Protein AF-A0A6F8XWS9-F1 (afdb_monomer)

pLDDT: mean 78.63, std 19.0, range [38.5, 97.44]

Foldseek 3Di:
DDDDDQDDDPPVLVSLLSCAPPPDHQLPAQVSLLVSLVVCCVVDVVSVVVNPDDDHVVNSVVSVLLSVLSVQCVVCQVVQHDGDPVSLVVNQVVQVVDQKGWHWDDPSRHIDIDTDGPDPPPPPDDPPDDDDDDDPDDDDDDDDDDDDDDDDD

Structure (mmCIF, N/CA/C/O backbone):
data_AF-A0A6F8XWS9-F1
#
_entry.id   AF-A0A6F8XWS9-F1
#
loop_
_atom_site.group_PDB
_atom_site.id
_atom_site.type_symbol
_atom_site.label_atom_id
_atom_site.label_alt_id
_atom_site.label_comp_id
_atom_site.label_asym_id
_atom_site.label_entity_id
_atom_site.label_seq_id
_atom_site.pdbx_PDB_ins_code
_atom_site.Cartn_x
_atom_site.Cartn_y
_atom_si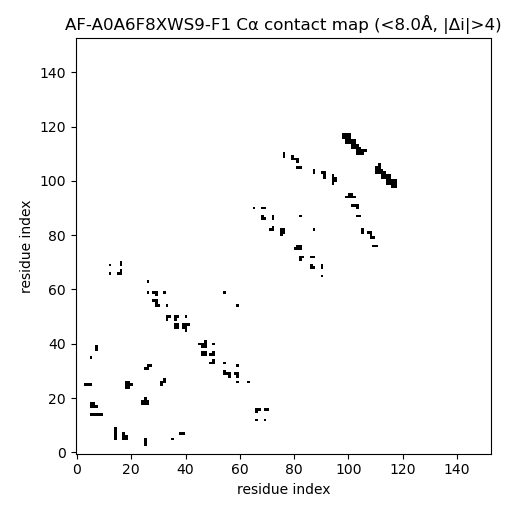te.Cartn_z
_atom_site.occupancy
_atom_site.B_iso_or_equiv
_atom_site.auth_seq_id
_atom_site.auth_comp_id
_atom_site.auth_asym_id
_atom_site.auth_atom_id
_atom_site.pdbx_PDB_model_num
ATOM 1 N N . MET A 1 1 ? 8.257 -26.146 -0.814 1.00 41.66 1 MET A N 1
ATOM 2 C CA . MET A 1 1 ? 7.665 -24.975 -0.133 1.00 41.66 1 MET A CA 1
ATOM 3 C C . MET A 1 1 ? 6.815 -24.292 -1.180 1.00 41.66 1 MET A C 1
ATOM 5 O O . MET A 1 1 ? 7.305 -24.196 -2.296 1.00 41.66 1 MET A O 1
ATOM 9 N N . SER A 1 2 ? 5.563 -23.938 -0.893 1.00 48.00 2 SER A N 1
ATOM 10 C CA . SER A 1 2 ? 4.745 -23.223 -1.881 1.00 48.00 2 SER A CA 1
ATOM 11 C C . SER A 1 2 ? 5.317 -21.828 -2.093 1.00 48.00 2 SER A C 1
ATOM 13 O O . SER A 1 2 ? 5.616 -21.152 -1.108 1.00 48.00 2 SER A O 1
ATOM 15 N N . ASP A 1 3 ? 5.445 -21.405 -3.348 1.00 64.00 3 ASP A N 1
ATOM 16 C CA . ASP A 1 3 ? 5.799 -20.027 -3.669 1.00 64.00 3 ASP A CA 1
ATOM 17 C C . ASP A 1 3 ? 4.710 -19.097 -3.117 1.00 64.00 3 ASP A C 1
ATOM 19 O O . ASP A 1 3 ? 3.520 -19.265 -3.401 1.00 64.00 3 ASP A O 1
ATOM 23 N N . LEU A 1 4 ? 5.104 -18.159 -2.254 1.00 69.88 4 LEU A N 1
ATOM 24 C CA . LEU A 1 4 ? 4.178 -17.256 -1.575 1.00 69.88 4 LEU A CA 1
ATOM 25 C C . LEU A 1 4 ? 3.765 -16.131 -2.529 1.00 69.88 4 LEU A C 1
ATOM 27 O O . LEU A 1 4 ? 4.403 -15.084 -2.592 1.00 69.88 4 LEU A O 1
ATOM 31 N N . VAL A 1 5 ? 2.684 -16.357 -3.271 1.00 73.06 5 VAL A N 1
ATOM 32 C CA . VAL A 1 5 ? 2.046 -15.325 -4.099 1.00 73.06 5 VAL A CA 1
ATOM 33 C C . VAL A 1 5 ? 1.265 -14.360 -3.190 1.00 73.06 5 VAL A C 1
ATOM 35 O O . VAL A 1 5 ? 0.539 -14.834 -2.310 1.00 73.06 5 VAL A O 1
ATOM 38 N N . PRO A 1 6 ? 1.377 -13.028 -3.368 1.00 74.31 6 PRO A N 1
ATOM 39 C CA . PRO A 1 6 ? 0.549 -12.067 -2.645 1.00 74.31 6 PRO A CA 1
ATOM 40 C C . PRO A 1 6 ? -0.947 -12.335 -2.837 1.00 74.31 6 PRO A C 1
ATOM 42 O O . PRO A 1 6 ? -1.393 -12.620 -3.948 1.00 74.31 6 PRO A O 1
ATOM 45 N N . LEU A 1 7 ? -1.729 -12.200 -1.763 1.00 77.75 7 LEU A N 1
ATOM 46 C CA . LEU A 1 7 ? -3.185 -12.212 -1.865 1.00 77.75 7 LEU A CA 1
ATOM 47 C C . LEU A 1 7 ? -3.645 -10.922 -2.555 1.00 77.75 7 LEU A C 1
ATOM 49 O O . LEU A 1 7 ? -3.283 -9.833 -2.111 1.00 77.75 7 LEU A O 1
ATOM 53 N N . THR A 1 8 ? -4.438 -11.070 -3.614 1.00 78.94 8 THR A N 1
ATOM 54 C CA . THR A 1 8 ? -5.067 -9.970 -4.351 1.00 78.94 8 THR A CA 1
ATOM 55 C C . THR A 1 8 ? -6.577 -10.187 -4.427 1.00 78.94 8 THR A C 1
ATOM 57 O O . THR A 1 8 ? -7.056 -11.325 -4.390 1.00 78.94 8 THR A O 1
ATOM 60 N N . GLY A 1 9 ? -7.346 -9.102 -4.534 1.00 79.25 9 GLY A N 1
ATOM 61 C CA . GLY A 1 9 ? -8.809 -9.157 -4.643 1.00 79.25 9 GLY A CA 1
ATOM 62 C C . GLY A 1 9 ? -9.551 -8.285 -3.631 1.00 79.25 9 GLY A C 1
ATOM 63 O O . GLY A 1 9 ? -10.730 -7.990 -3.842 1.00 79.25 9 GLY A O 1
ATOM 64 N N . GLU A 1 10 ? -8.874 -7.797 -2.593 1.00 86.38 10 GLU A N 1
ATOM 65 C CA . GLU A 1 10 ? -9.417 -6.861 -1.607 1.00 86.38 10 GLU A CA 1
ATOM 66 C C . GLU A 1 10 ? -9.293 -5.400 -2.108 1.00 86.38 10 GLU A C 1
ATOM 68 O O . GLU A 1 10 ? -8.763 -5.138 -3.186 1.00 86.38 10 GLU A O 1
ATOM 73 N N . PRO A 1 11 ? -9.805 -4.374 -1.409 1.00 87.75 11 PRO A N 1
ATOM 74 C CA . PRO A 1 11 ? -9.402 -2.995 -1.690 1.00 87.75 11 PRO A CA 1
ATOM 75 C C . PRO A 1 11 ? -7.868 -2.853 -1.727 1.00 87.75 11 PRO A C 1
ATOM 77 O O . PRO A 1 11 ? -7.204 -3.306 -0.803 1.00 87.75 11 PRO A O 1
ATOM 80 N N . LEU A 1 12 ? -7.306 -2.180 -2.742 1.00 88.00 12 LEU A N 1
ATOM 81 C CA . LEU A 1 12 ? -5.855 -2.138 -3.043 1.00 88.00 12 LEU A CA 1
ATOM 82 C C . LEU A 1 12 ? -4.935 -1.824 -1.843 1.00 88.00 12 LEU A C 1
ATOM 84 O O . LEU A 1 12 ? -3.800 -2.287 -1.780 1.00 88.00 12 LEU A O 1
ATOM 88 N N . ALA A 1 13 ? -5.418 -1.039 -0.875 1.00 88.94 13 ALA A N 1
ATOM 89 C CA . ALA A 1 13 ? -4.695 -0.740 0.361 1.00 88.94 13 ALA A CA 1
ATOM 90 C C . ALA A 1 13 ? -4.473 -1.981 1.255 1.00 88.94 13 ALA A C 1
ATOM 92 O O . ALA A 1 13 ? -3.450 -2.065 1.932 1.00 88.94 13 ALA A O 1
ATOM 93 N N . LEU A 1 14 ? -5.412 -2.933 1.250 1.00 91.00 14 LEU A N 1
ATOM 94 C CA . LEU A 1 14 ? -5.300 -4.227 1.922 1.00 91.00 14 LEU A CA 1
ATOM 95 C C . LEU A 1 14 ? -4.409 -5.183 1.131 1.00 91.00 14 LEU A C 1
ATOM 97 O O . LEU A 1 14 ? -3.466 -5.701 1.717 1.00 91.00 14 LEU A O 1
ATOM 101 N N . ASP A 1 15 ? -4.609 -5.324 -0.184 1.00 92.88 15 ASP A N 1
ATOM 102 C CA . ASP A 1 15 ? -3.739 -6.151 -1.042 1.00 92.88 15 ASP A CA 1
ATOM 103 C C . ASP A 1 15 ? -2.260 -5.730 -0.910 1.00 92.88 15 ASP A C 1
ATOM 105 O O . ASP A 1 15 ? -1.374 -6.567 -0.727 1.00 92.88 15 ASP A O 1
ATOM 109 N N . LEU A 1 16 ? -1.984 -4.418 -0.863 1.00 94.31 16 LEU A N 1
ATOM 110 C CA . LEU A 1 16 ? -0.646 -3.886 -0.593 1.00 94.31 16 LEU A CA 1
ATOM 111 C C . LEU A 1 16 ? -0.112 -4.299 0.791 1.00 94.31 16 LEU A C 1
ATOM 113 O O . LEU A 1 16 ? 1.05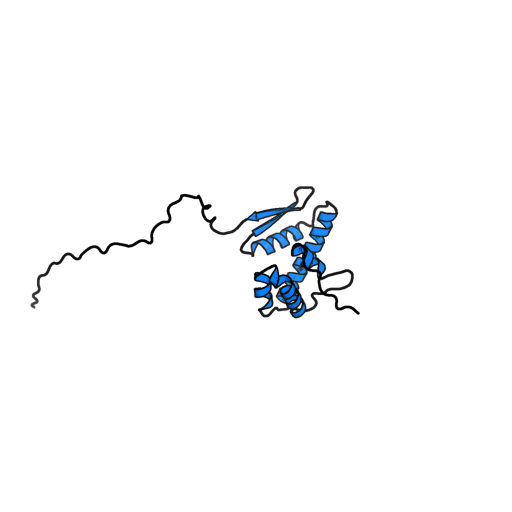5 -4.670 0.903 1.00 94.31 16 LEU A O 1
ATOM 117 N N . VAL A 1 17 ? -0.922 -4.253 1.853 1.00 94.75 17 VAL A N 1
ATOM 118 C CA . VAL A 1 17 ? -0.513 -4.717 3.196 1.00 94.75 17 VAL A CA 1
ATOM 119 C C . VAL A 1 17 ? -0.298 -6.235 3.221 1.00 94.75 17 VAL A C 1
ATOM 121 O O . VAL A 1 17 ? 0.675 -6.697 3.820 1.00 94.75 17 VAL A O 1
ATOM 124 N N . ASN A 1 18 ? -1.111 -6.997 2.489 1.00 93.81 18 ASN A N 1
ATOM 125 C CA . ASN A 1 18 ? -1.016 -8.451 2.355 1.00 93.81 18 ASN A CA 1
ATOM 126 C C . ASN A 1 18 ? 0.260 -8.912 1.621 1.00 93.81 18 ASN A C 1
ATOM 128 O O . ASN A 1 18 ? 0.636 -10.076 1.740 1.00 93.81 18 ASN A O 1
ATOM 132 N N . THR A 1 19 ? 1.003 -8.012 0.957 1.00 94.38 19 THR A N 1
ATOM 133 C CA . THR A 1 19 ? 2.375 -8.295 0.478 1.00 94.38 19 THR A CA 1
ATOM 134 C C . THR A 1 19 ? 3.404 -8.483 1.606 1.00 94.38 19 THR A C 1
ATOM 136 O O . THR A 1 19 ? 4.564 -8.794 1.337 1.00 94.38 19 THR A O 1
ATOM 139 N N . ARG A 1 20 ? 3.028 -8.288 2.877 1.00 93.62 20 ARG A N 1
ATOM 140 C CA . ARG A 1 20 ? 3.869 -8.597 4.043 1.00 93.62 20 ARG A CA 1
ATOM 141 C C . ARG A 1 20 ? 3.126 -9.516 5.026 1.00 93.62 20 ARG A C 1
ATOM 143 O O . ARG A 1 20 ? 2.750 -9.065 6.112 1.00 93.62 20 ARG A O 1
ATOM 150 N N . PRO A 1 21 ? 2.886 -10.791 4.662 1.00 87.25 21 PRO A N 1
ATOM 151 C CA . PRO A 1 21 ? 2.309 -11.765 5.580 1.00 87.25 21 PRO A CA 1
ATOM 152 C C . PRO A 1 21 ? 3.259 -12.034 6.760 1.00 87.25 21 PRO A C 1
ATOM 154 O O . PRO A 1 21 ? 4.435 -11.669 6.744 1.00 87.25 21 PRO A O 1
ATOM 157 N N . THR A 1 22 ? 2.755 -12.674 7.817 1.00 84.94 22 THR A N 1
ATOM 158 C CA . THR A 1 22 ? 3.500 -12.882 9.070 1.00 84.94 22 THR A CA 1
ATOM 159 C C . THR A 1 22 ? 4.879 -13.512 8.839 1.00 84.94 22 THR A C 1
ATOM 161 O O . THR A 1 22 ? 4.991 -14.684 8.492 1.00 84.94 22 THR A O 1
ATOM 164 N N . GLY A 1 23 ? 5.935 -12.728 9.076 1.00 77.56 23 GLY A N 1
ATOM 165 C CA . GLY A 1 23 ? 7.332 -13.167 8.991 1.00 77.56 23 GLY A CA 1
ATOM 166 C C . GLY A 1 23 ? 7.990 -13.081 7.608 1.00 77.56 23 GLY A C 1
ATOM 167 O O . GLY A 1 23 ? 9.182 -13.362 7.521 1.00 77.56 23 GLY A O 1
ATOM 168 N N . VAL A 1 24 ? 7.280 -12.667 6.551 1.00 90.25 24 VAL A N 1
ATOM 169 C CA . VAL A 1 24 ? 7.826 -12.584 5.182 1.00 90.25 24 VAL A CA 1
ATOM 170 C C . VAL A 1 24 ? 7.498 -11.229 4.553 1.00 90.25 24 VAL A C 1
ATOM 172 O O . VAL A 1 24 ? 6.408 -10.695 4.729 1.00 90.25 24 VAL A O 1
ATOM 175 N N . ASP A 1 25 ? 8.444 -10.663 3.807 1.00 94.00 25 ASP A N 1
ATOM 176 C CA . ASP A 1 25 ? 8.215 -9.500 2.950 1.00 94.00 25 ASP A CA 1
ATOM 177 C C . ASP A 1 25 ? 8.267 -9.962 1.491 1.00 94.00 25 ASP A C 1
ATOM 179 O O . ASP A 1 25 ? 9.291 -10.486 1.066 1.00 94.00 25 ASP A O 1
ATOM 183 N N . LEU A 1 26 ? 7.169 -9.810 0.748 1.00 94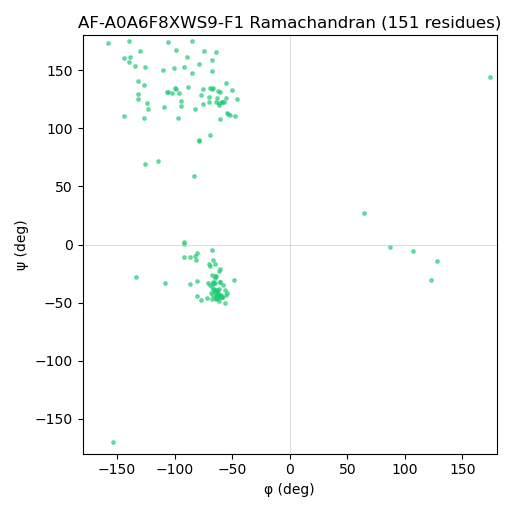.44 26 LEU A N 1
ATOM 184 C CA . LEU A 1 26 ? 7.066 -10.221 -0.658 1.00 94.44 26 LEU A CA 1
ATOM 185 C C . LEU A 1 26 ? 7.439 -9.097 -1.633 1.00 94.44 26 LEU A C 1
ATOM 187 O O . LEU A 1 26 ? 7.374 -9.303 -2.835 1.00 94.44 26 LEU A O 1
ATOM 191 N N . LEU A 1 27 ? 7.818 -7.914 -1.135 1.00 95.94 27 LEU A N 1
ATOM 192 C CA . LEU A 1 27 ? 8.338 -6.808 -1.941 1.00 95.94 27 LEU A CA 1
ATOM 193 C C . LEU A 1 27 ? 9.798 -6.572 -1.546 1.00 95.94 27 LEU A C 1
ATOM 195 O O . LEU A 1 27 ? 10.103 -5.602 -0.844 1.00 95.94 27 LEU A O 1
ATOM 199 N N . THR A 1 28 ? 10.704 -7.479 -1.924 1.00 96.06 28 THR A N 1
ATOM 200 C CA . THR A 1 28 ? 12.141 -7.389 -1.601 1.00 96.06 28 THR A CA 1
ATOM 201 C C . THR A 1 28 ? 12.931 -6.561 -2.619 1.00 96.06 28 THR A C 1
ATOM 203 O O . THR A 1 28 ? 13.824 -5.812 -2.214 1.00 96.06 28 THR A O 1
ATOM 206 N N . THR A 1 29 ? 12.540 -6.618 -3.893 1.00 96.62 29 THR A N 1
ATOM 207 C CA . THR A 1 29 ? 13.188 -5.985 -5.052 1.00 96.62 29 THR A CA 1
ATOM 208 C C . THR A 1 29 ? 12.192 -5.194 -5.920 1.00 96.62 29 THR A C 1
ATOM 210 O O . THR A 1 29 ? 10.976 -5.365 -5.776 1.00 96.62 29 THR A O 1
ATOM 213 N N . PRO A 1 30 ? 12.663 -4.343 -6.856 1.00 97.44 30 PRO A N 1
ATOM 214 C CA . PRO A 1 30 ? 11.783 -3.684 -7.823 1.00 97.44 30 PRO A CA 1
ATOM 215 C C . PRO A 1 30 ? 11.070 -4.653 -8.783 1.00 97.44 30 PRO A C 1
ATOM 217 O O . PRO A 1 30 ? 9.957 -4.357 -9.216 1.00 97.44 30 PRO A O 1
ATOM 220 N N . GLU A 1 31 ? 11.644 -5.829 -9.079 1.00 96.06 31 GLU A N 1
ATOM 221 C CA . GLU A 1 31 ? 10.953 -6.854 -9.881 1.00 96.06 31 GLU A CA 1
ATOM 222 C C . GLU A 1 31 ? 9.807 -7.506 -9.096 1.00 96.06 31 GLU A C 1
ATO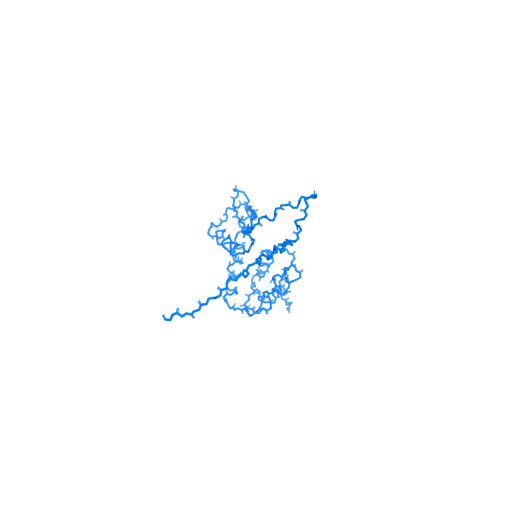M 224 O O . GLU A 1 31 ? 8.768 -7.782 -9.687 1.00 96.06 31 GLU A O 1
ATOM 229 N N . ASP A 1 32 ? 9.921 -7.663 -7.773 1.00 96.12 32 ASP A N 1
ATOM 230 C CA . ASP A 1 32 ? 8.802 -8.145 -6.948 1.00 96.12 32 ASP A CA 1
ATOM 231 C C . ASP A 1 32 ? 7.629 -7.151 -6.972 1.00 96.12 32 ASP A C 1
ATOM 233 O O . ASP A 1 32 ? 6.466 -7.539 -7.103 1.00 96.12 32 ASP A O 1
ATOM 237 N N . LEU A 1 33 ? 7.933 -5.847 -6.910 1.00 96.62 33 LEU A N 1
ATOM 238 C CA . LEU A 1 33 ? 6.936 -4.787 -7.069 1.00 96.62 33 LEU A CA 1
ATOM 239 C C . LEU A 1 33 ? 6.295 -4.829 -8.460 1.00 96.62 33 LEU A C 1
ATOM 241 O O . LEU A 1 33 ? 5.073 -4.732 -8.576 1.00 96.62 33 LEU A O 1
ATOM 245 N N . ARG A 1 34 ? 7.093 -5.036 -9.512 1.00 95.94 34 ARG A N 1
ATOM 246 C CA . ARG A 1 34 ? 6.589 -5.220 -10.876 1.00 95.94 34 ARG A CA 1
ATOM 247 C C . ARG A 1 34 ? 5.701 -6.459 -10.994 1.00 95.94 34 ARG A C 1
ATOM 249 O O . ARG A 1 34 ? 4.652 -6.394 -11.631 1.00 95.94 34 ARG A O 1
ATOM 256 N N . ALA A 1 35 ? 6.088 -7.574 -10.380 1.00 94.94 35 ALA A N 1
ATOM 257 C CA . ALA A 1 35 ? 5.311 -8.807 -10.358 1.00 94.94 35 ALA A CA 1
ATOM 258 C C . ALA A 1 35 ? 3.963 -8.609 -9.650 1.00 94.94 35 ALA A C 1
ATOM 260 O O . ALA A 1 35 ? 2.935 -8.997 -10.200 1.00 94.94 35 ALA A O 1
ATOM 261 N N . TRP A 1 36 ? 3.937 -7.929 -8.500 1.00 95.81 36 TRP A N 1
ATOM 262 C CA . TRP A 1 36 ? 2.690 -7.584 -7.812 1.00 95.81 36 TRP A CA 1
ATOM 263 C C . TRP A 1 36 ? 1.801 -6.638 -8.638 1.00 95.81 36 TRP A C 1
ATOM 265 O O . TRP A 1 36 ? 0.611 -6.902 -8.798 1.00 95.81 36 TRP A O 1
ATOM 275 N N . LEU A 1 37 ? 2.366 -5.601 -9.269 1.00 95.38 37 LEU A N 1
ATOM 276 C CA . LEU A 1 37 ? 1.613 -4.707 -10.164 1.00 95.38 37 LEU A CA 1
ATOM 277 C C . LEU A 1 37 ? 1.003 -5.444 -11.371 1.00 95.38 37 LEU A C 1
ATOM 279 O O . LEU A 1 37 ? -0.090 -5.089 -11.811 1.00 95.38 37 LEU A O 1
ATOM 283 N N . ARG A 1 38 ? 1.658 -6.498 -11.883 1.00 93.94 38 ARG A N 1
ATOM 284 C CA . ARG A 1 38 ? 1.084 -7.373 -12.923 1.00 93.94 38 ARG A CA 1
ATOM 285 C C . ARG A 1 38 ? -0.123 -8.173 -12.419 1.00 93.94 38 ARG A C 1
ATOM 287 O O . ARG A 1 38 ? -1.035 -8.391 -13.209 1.00 93.94 38 ARG A O 1
ATOM 294 N N . LEU A 1 39 ? -0.163 -8.576 -11.144 1.00 93.50 39 LEU A N 1
ATOM 295 C CA . LEU A 1 39 ? -1.331 -9.252 -10.550 1.00 93.50 39 LEU A CA 1
ATOM 296 C C . LEU A 1 39 ? -2.533 -8.300 -10.413 1.00 93.50 39 LEU A C 1
ATOM 298 O O . LEU A 1 39 ? -3.672 -8.715 -10.611 1.00 93.50 39 LEU A O 1
ATOM 302 N N . GLU A 1 40 ? -2.287 -7.018 -10.135 1.00 93.19 40 GLU A N 1
ATOM 303 C CA . GLU A 1 40 ? -3.337 -5.991 -10.030 1.00 93.19 40 GLU A CA 1
ATOM 304 C C . GLU A 1 40 ? -3.788 -5.405 -11.383 1.00 93.19 40 GLU A C 1
ATOM 306 O O . GLU A 1 40 ? -4.792 -4.691 -11.454 1.00 93.19 40 GLU A O 1
ATOM 311 N N . ALA A 1 41 ? -3.079 -5.708 -12.475 1.00 91.00 41 ALA A N 1
ATOM 312 C CA . ALA A 1 41 ? -3.250 -5.078 -13.789 1.00 91.00 41 ALA A CA 1
ATOM 313 C C . ALA A 1 41 ? -4.636 -5.271 -14.437 1.00 91.00 41 ALA A C 1
ATOM 315 O O . ALA A 1 41 ? -5.026 -4.469 -15.288 1.00 91.00 41 ALA A O 1
ATOM 316 N N . ASP A 1 42 ? -5.380 -6.311 -14.053 1.00 86.62 42 ASP A N 1
ATOM 317 C CA . ASP A 1 42 ? -6.743 -6.567 -14.544 1.00 86.62 42 ASP A CA 1
ATOM 318 C C . ASP A 1 42 ? -7.824 -5.833 -13.730 1.00 86.62 42 ASP A C 1
ATOM 320 O O . ASP A 1 42 ? -8.979 -5.752 -14.149 1.00 86.62 42 ASP A O 1
ATOM 324 N N . ARG A 1 43 ? -7.445 -5.261 -12.580 1.00 87.19 43 ARG A N 1
ATOM 325 C CA . ARG A 1 43 ? -8.321 -4.523 -11.655 1.00 87.19 43 ARG A CA 1
ATOM 326 C C . ARG A 1 43 ? -8.039 -3.021 -11.685 1.00 87.19 43 ARG A C 1
ATOM 328 O O . ARG A 1 43 ? -8.963 -2.218 -11.569 1.00 87.19 43 ARG A O 1
ATOM 335 N N . PHE A 1 44 ? -6.778 -2.644 -11.896 1.00 83.88 44 PHE A N 1
ATOM 336 C CA . PHE A 1 44 ? -6.304 -1.265 -11.975 1.00 83.88 44 PHE A CA 1
ATOM 337 C C . PHE A 1 44 ? -5.520 -1.043 -13.272 1.00 83.88 44 PHE A C 1
ATOM 339 O O . PHE A 1 44 ? -4.386 -1.497 -13.410 1.00 83.88 44 PHE A O 1
ATOM 346 N N . ALA A 1 45 ? -6.096 -0.290 -14.214 1.00 83.50 45 ALA A N 1
ATOM 347 C CA . ALA A 1 45 ? -5.464 -0.010 -15.508 1.00 83.50 45 ALA A CA 1
ATOM 348 C C . ALA A 1 45 ? -4.068 0.628 -15.359 1.00 83.50 45 ALA A C 1
ATOM 350 O O . ALA A 1 45 ? -3.130 0.238 -16.051 1.00 83.50 45 ALA A O 1
ATOM 351 N N . GLN A 1 46 ? -3.902 1.529 -14.386 1.00 86.38 46 GLN A N 1
ATOM 352 C CA . GLN A 1 46 ? -2.621 2.163 -14.075 1.00 86.38 46 GLN A CA 1
ATOM 353 C C . GLN A 1 46 ? -1.573 1.164 -13.560 1.00 86.38 46 GLN A C 1
ATOM 355 O O . GLN A 1 46 ? -0.387 1.367 -13.788 1.00 86.38 46 GLN A O 1
ATOM 360 N N . ALA A 1 47 ? -1.966 0.061 -12.909 1.00 89.50 47 ALA A N 1
ATOM 361 C CA . ALA A 1 47 ? -1.007 -0.958 -12.474 1.00 89.50 47 ALA A CA 1
ATOM 362 C C . ALA A 1 47 ? -0.342 -1.650 -13.676 1.00 89.50 47 ALA A C 1
ATOM 364 O O . ALA A 1 47 ? 0.851 -1.944 -13.630 1.00 89.50 47 ALA A O 1
ATOM 365 N N . ARG A 1 48 ? -1.065 -1.805 -14.797 1.00 88.94 48 ARG A N 1
ATOM 366 C CA . ARG A 1 48 ? -0.495 -2.271 -16.071 1.00 88.94 48 ARG A CA 1
ATOM 367 C C . ARG A 1 48 ? 0.517 -1.280 -16.654 1.00 88.94 48 ARG A C 1
ATOM 369 O O . ARG A 1 48 ? 1.543 -1.706 -17.173 1.00 88.94 48 ARG A O 1
ATOM 376 N N . GLU A 1 49 ? 0.240 0.019 -16.553 1.00 90.62 49 GLU A N 1
ATOM 377 C CA . GLU A 1 49 ? 1.144 1.089 -17.001 1.00 90.62 49 GLU A CA 1
ATOM 378 C C . GLU A 1 49 ? 2.417 1.138 -16.137 1.00 90.62 49 GLU A C 1
ATOM 380 O O . GLU A 1 49 ? 3.525 1.122 -16.670 1.00 90.62 49 GLU A O 1
ATOM 385 N N . PHE A 1 50 ? 2.281 1.089 -14.806 1.00 90.50 50 PHE A N 1
ATOM 386 C CA . PHE A 1 50 ? 3.417 1.050 -13.878 1.00 90.50 50 PHE A CA 1
ATOM 387 C C . PHE A 1 50 ? 4.236 -0.249 -13.979 1.00 90.50 50 PHE A C 1
ATOM 389 O O . PHE A 1 50 ? 5.453 -0.219 -13.825 1.00 90.50 50 PHE A O 1
ATOM 396 N N . ALA A 1 51 ? 3.612 -1.388 -14.294 1.00 91.88 51 ALA A N 1
ATOM 397 C CA . ALA A 1 51 ? 4.324 -2.643 -14.541 1.00 91.88 51 ALA A CA 1
ATOM 398 C C . ALA A 1 51 ? 5.141 -2.650 -15.851 1.00 91.88 51 ALA A C 1
ATOM 400 O O . ALA A 1 51 ? 6.002 -3.517 -16.022 1.00 91.88 51 ALA A O 1
ATOM 401 N N . ALA A 1 52 ? 4.867 -1.722 -16.777 1.00 91.25 52 ALA A N 1
ATOM 402 C CA . ALA A 1 52 ? 5.528 -1.628 -18.079 1.00 91.25 52 ALA A CA 1
ATOM 403 C C . ALA A 1 52 ? 6.767 -0.710 -18.091 1.00 91.25 52 ALA A C 1
ATOM 405 O O . ALA A 1 52 ? 7.508 -0.719 -19.074 1.00 91.25 52 ALA A O 1
ATOM 406 N N . VAL A 1 53 ? 7.002 0.070 -17.030 1.00 91.69 53 VAL A N 1
ATOM 407 C CA . VAL A 1 53 ? 8.169 0.962 -16.903 1.00 91.69 53 VAL A CA 1
ATOM 408 C C . VAL A 1 53 ? 9.286 0.341 -16.059 1.00 91.69 53 VAL A C 1
ATOM 410 O O . VAL A 1 53 ? 9.094 -0.672 -15.375 1.00 91.69 53 VAL A O 1
ATOM 413 N N . GLU A 1 54 ? 10.475 0.949 -16.106 1.00 92.94 54 GLU A N 1
ATOM 414 C CA . GLU A 1 54 ? 11.564 0.568 -15.209 1.00 92.94 54 GLU A CA 1
ATOM 415 C C . GLU A 1 54 ? 11.310 1.104 -13.796 1.00 92.94 54 GLU A C 1
ATOM 417 O O . GLU A 1 54 ? 11.138 2.307 -13.614 1.00 92.94 54 GLU A O 1
ATOM 422 N N . LEU A 1 55 ? 11.246 0.203 -12.812 1.00 95.00 55 LEU A N 1
ATOM 423 C CA . LEU A 1 55 ? 11.060 0.540 -11.401 1.00 95.00 55 LEU A CA 1
ATOM 424 C C . LEU A 1 55 ? 12.416 0.510 -10.702 1.00 95.00 55 LEU A C 1
ATOM 426 O O . LEU A 1 55 ? 13.181 -0.437 -10.878 1.00 95.00 55 LEU A O 1
ATOM 430 N N . THR A 1 56 ? 12.699 1.518 -9.884 1.00 96.38 56 THR A N 1
ATOM 431 C CA . THR A 1 56 ? 13.944 1.617 -9.121 1.00 96.38 56 THR A CA 1
ATOM 432 C C . THR A 1 56 ? 13.707 1.312 -7.641 1.00 96.38 56 THR A C 1
ATOM 434 O O . THR A 1 56 ? 12.573 1.176 -7.165 1.00 96.38 56 THR A O 1
ATOM 437 N N . ASP A 1 57 ? 14.793 1.248 -6.871 1.00 96.81 57 ASP A N 1
ATOM 438 C CA . ASP A 1 57 ? 14.719 1.133 -5.413 1.00 96.81 57 ASP A CA 1
ATOM 439 C C . ASP A 1 57 ? 13.989 2.321 -4.755 1.00 96.81 57 ASP A C 1
ATOM 441 O O . ASP A 1 57 ? 13.476 2.177 -3.643 1.00 96.81 57 ASP A O 1
ATOM 445 N N . ALA A 1 58 ? 13.892 3.478 -5.427 1.00 95.81 58 ALA A N 1
ATOM 446 C CA . ALA A 1 58 ? 13.165 4.642 -4.924 1.00 95.81 58 ALA A CA 1
ATOM 447 C C . ALA A 1 58 ? 11.640 4.433 -4.959 1.00 95.81 58 ALA A C 1
ATOM 449 O O . ALA A 1 58 ? 10.975 4.680 -3.949 1.00 95.81 58 ALA A O 1
ATOM 450 N N . GLU A 1 59 ? 11.079 3.916 -6.061 1.00 94.44 59 GLU A N 1
ATOM 451 C CA . GLU A 1 59 ? 9.661 3.538 -6.128 1.00 94.44 59 GLU A CA 1
ATOM 452 C C . GLU A 1 59 ? 9.348 2.427 -5.118 1.00 94.44 59 GLU A C 1
ATOM 454 O O . GLU A 1 59 ? 8.357 2.510 -4.388 1.00 94.44 59 GLU A O 1
ATOM 459 N N . LEU A 1 60 ? 10.224 1.421 -5.004 1.00 96.69 60 LEU A N 1
ATOM 460 C CA . LEU A 1 60 ? 10.080 0.348 -4.019 1.00 96.69 60 LEU A CA 1
ATOM 461 C C . LEU A 1 60 ? 10.080 0.881 -2.578 1.00 96.69 60 LEU A C 1
ATOM 463 O O . LEU A 1 60 ? 9.246 0.470 -1.767 1.00 96.69 60 LEU A O 1
ATOM 467 N N . ALA A 1 61 ? 10.990 1.798 -2.242 1.00 96.69 61 ALA A N 1
ATOM 468 C CA . ALA A 1 61 ? 11.041 2.429 -0.926 1.00 96.69 61 ALA A CA 1
ATOM 469 C C . ALA A 1 61 ? 9.768 3.241 -0.630 1.00 96.69 61 ALA A C 1
ATOM 471 O O . ALA A 1 61 ? 9.209 3.114 0.462 1.00 96.69 61 ALA A O 1
ATOM 472 N N . ALA A 1 62 ? 9.264 4.006 -1.604 1.00 94.19 62 ALA A N 1
ATOM 473 C CA . ALA A 1 62 ? 8.026 4.770 -1.467 1.00 94.19 62 ALA A CA 1
ATOM 474 C C . ALA A 1 62 ? 6.803 3.860 -1.239 1.00 94.19 62 ALA A C 1
ATOM 476 O O . ALA A 1 62 ? 6.022 4.090 -0.313 1.00 94.19 62 ALA A O 1
ATOM 477 N N . VAL A 1 63 ? 6.663 2.779 -2.016 1.00 95.06 63 VAL A N 1
ATOM 478 C CA . VAL A 1 63 ? 5.573 1.801 -1.847 1.00 95.06 63 VAL A CA 1
ATOM 479 C C . VAL A 1 63 ? 5.656 1.098 -0.486 1.00 95.06 63 VAL A C 1
ATOM 481 O O . VAL A 1 63 ? 4.634 0.910 0.177 1.00 95.06 63 VAL A O 1
ATOM 484 N N . ARG A 1 64 ? 6.864 0.760 -0.014 1.00 96.31 64 ARG A N 1
ATOM 485 C CA . ARG A 1 64 ? 7.080 0.171 1.320 1.00 96.31 64 ARG A CA 1
ATOM 486 C C . ARG A 1 64 ? 6.722 1.125 2.464 1.00 96.31 64 ARG A C 1
ATOM 488 O O . ARG A 1 64 ? 6.136 0.661 3.444 1.00 96.31 64 ARG A O 1
ATOM 495 N N . ASP A 1 65 ? 7.041 2.417 2.358 1.00 95.81 65 ASP A N 1
ATOM 496 C CA . ASP A 1 65 ? 6.658 3.429 3.357 1.00 95.81 65 ASP A CA 1
ATOM 497 C C . ASP A 1 65 ? 5.131 3.586 3.418 1.00 95.81 65 ASP A C 1
ATOM 499 O O . ASP A 1 65 ? 4.544 3.480 4.498 1.00 95.81 65 ASP A O 1
ATOM 503 N N . ILE A 1 66 ? 4.468 3.700 2.258 1.00 95.00 66 ILE A N 1
ATOM 504 C CA . ILE A 1 66 ? 2.999 3.716 2.161 1.00 95.00 66 ILE A CA 1
ATOM 505 C C . ILE A 1 66 ? 2.408 2.459 2.811 1.00 95.00 66 ILE A C 1
ATOM 507 O O . ILE A 1 66 ? 1.549 2.573 3.684 1.00 95.00 66 ILE A O 1
ATOM 511 N N . ARG A 1 67 ? 2.901 1.263 2.464 1.00 96.12 67 ARG A N 1
ATOM 512 C CA . ARG A 1 67 ? 2.457 -0.012 3.056 1.00 96.12 67 ARG A CA 1
ATOM 513 C C . ARG A 1 67 ? 2.587 -0.020 4.581 1.00 96.12 67 ARG A C 1
ATOM 515 O O . ARG A 1 67 ? 1.666 -0.459 5.265 1.00 96.12 67 ARG A O 1
ATOM 522 N N . HIS A 1 68 ? 3.699 0.479 5.124 1.00 95.50 68 HIS A N 1
ATOM 523 C CA . HIS A 1 68 ? 3.916 0.532 6.571 1.00 95.50 68 HIS A CA 1
ATOM 524 C C . HIS A 1 68 ? 2.943 1.492 7.271 1.00 95.50 68 HIS A C 1
ATOM 526 O O . HIS A 1 68 ? 2.358 1.132 8.294 1.00 95.50 68 HIS A O 1
ATOM 532 N N . ARG A 1 69 ? 2.714 2.687 6.709 1.00 96.12 69 ARG A N 1
ATOM 533 C CA . ARG A 1 69 ? 1.731 3.654 7.235 1.00 96.12 69 ARG A CA 1
ATOM 534 C C . ARG A 1 69 ? 0.310 3.111 7.167 1.00 96.12 69 ARG A C 1
ATOM 536 O O . ARG A 1 69 ? -0.402 3.171 8.164 1.00 96.12 69 ARG A O 1
ATOM 543 N N . THR A 1 70 ? -0.076 2.526 6.035 1.00 95.25 70 THR A N 1
ATOM 544 C CA . THR A 1 70 ? -1.386 1.890 5.846 1.00 95.25 70 THR A CA 1
ATOM 545 C C . THR A 1 70 ? -1.608 0.773 6.863 1.00 95.25 70 THR A C 1
ATOM 547 O O . THR A 1 70 ? -2.655 0.751 7.502 1.00 95.25 70 THR A O 1
ATOM 550 N N . ALA A 1 71 ? -0.617 -0.095 7.101 1.00 95.12 71 ALA A N 1
ATOM 551 C CA . ALA A 1 71 ? -0.718 -1.145 8.115 1.00 95.12 71 ALA A CA 1
ATOM 552 C C . ALA A 1 71 ? -0.970 -0.581 9.527 1.00 95.12 71 ALA A C 1
ATOM 554 O O . ALA A 1 71 ? -1.864 -1.065 10.217 1.00 95.12 71 ALA A O 1
ATOM 555 N N . ARG A 1 72 ? -0.249 0.476 9.937 1.00 95.38 72 ARG A N 1
ATOM 556 C CA . ARG A 1 72 ? -0.468 1.141 11.239 1.00 95.38 72 ARG A CA 1
ATOM 557 C C . ARG A 1 72 ? -1.850 1.793 11.328 1.00 95.38 72 ARG A C 1
ATOM 559 O O . ARG A 1 72 ? -2.549 1.603 12.316 1.00 95.38 72 ARG A O 1
ATOM 566 N N . VAL A 1 73 ? -2.275 2.528 10.300 1.00 95.12 73 VAL A N 1
ATOM 567 C CA . VAL A 1 73 ? -3.595 3.186 10.280 1.00 95.12 73 VAL A CA 1
ATOM 568 C C . VAL A 1 73 ? -4.736 2.165 10.324 1.00 95.12 73 VAL A C 1
ATOM 570 O O . VAL A 1 73 ? -5.705 2.375 11.051 1.00 95.12 73 VAL A O 1
ATOM 573 N N . LEU A 1 74 ? -4.612 1.045 9.605 1.00 93.50 74 LEU A N 1
ATOM 574 C CA . LEU A 1 74 ? -5.584 -0.050 9.642 1.00 93.50 74 LEU A CA 1
ATOM 575 C C . LEU A 1 74 ? -5.628 -0.753 10.999 1.00 93.50 74 LEU A C 1
ATOM 577 O O . LEU A 1 74 ? -6.715 -1.096 11.454 1.00 93.50 74 LEU A O 1
ATOM 581 N N . ASP A 1 75 ? -4.482 -0.962 11.648 1.00 94.44 75 ASP A N 1
ATOM 582 C CA . ASP A 1 75 ? -4.429 -1.533 12.994 1.00 94.44 75 ASP A CA 1
ATOM 583 C C . ASP A 1 75 ? -5.154 -0.635 14.008 1.00 94.44 75 ASP A C 1
ATOM 585 O O . ASP A 1 75 ? -6.061 -1.085 14.706 1.00 94.44 75 ASP A O 1
ATOM 589 N N . HIS A 1 76 ? -4.860 0.667 14.001 1.00 94.50 76 HIS A N 1
ATOM 590 C CA . HIS A 1 76 ? -5.551 1.637 14.850 1.00 94.50 76 HIS A CA 1
ATOM 591 C C . HIS A 1 76 ? -7.066 1.682 14.592 1.00 94.50 76 HIS A C 1
ATOM 593 O O . HIS A 1 76 ? -7.847 1.632 15.546 1.00 94.50 76 HIS A O 1
ATOM 599 N N . ALA A 1 77 ? -7.483 1.697 13.319 1.00 91.81 77 ALA A N 1
ATOM 600 C CA . ALA A 1 77 ? -8.890 1.694 12.923 1.00 91.81 77 ALA A CA 1
ATOM 601 C C . ALA A 1 77 ? -9.628 0.406 13.335 1.00 91.81 77 ALA A C 1
ATOM 603 O O . ALA A 1 77 ? -10.758 0.483 13.811 1.00 91.81 77 ALA A O 1
ATOM 604 N N . ARG A 1 78 ? -8.989 -0.770 13.219 1.00 91.81 78 ARG A N 1
ATOM 605 C CA . ARG A 1 78 ? -9.541 -2.060 13.686 1.00 91.81 78 ARG A CA 1
ATOM 606 C C . ARG A 1 78 ? -9.805 -2.075 15.191 1.00 91.81 78 ARG A C 1
ATOM 608 O O . ARG A 1 78 ? -10.756 -2.714 15.629 1.00 91.81 78 ARG A O 1
ATOM 615 N N . HIS A 1 79 ? -8.991 -1.360 15.964 1.00 94.00 79 HIS A N 1
ATOM 616 C CA . HIS A 1 79 ? -9.133 -1.236 17.415 1.00 94.00 79 HIS A CA 1
ATOM 617 C C . HIS A 1 79 ? -9.989 -0.033 17.859 1.00 94.00 79 HIS A C 1
ATOM 619 O O . HIS A 1 79 ? -10.121 0.197 19.059 1.00 94.00 79 HIS A O 1
ATOM 625 N N . GLY A 1 80 ? -10.561 0.751 16.932 1.00 91.50 80 GLY A N 1
ATOM 626 C CA . GLY A 1 80 ? -11.341 1.952 17.268 1.00 91.50 80 GLY A CA 1
ATOM 627 C C . GLY A 1 80 ? -10.512 3.058 17.938 1.00 91.50 80 GLY A C 1
ATOM 628 O O . GLY A 1 80 ? -11.037 3.840 18.727 1.00 91.50 80 GLY A O 1
ATOM 629 N N . THR A 1 81 ? -9.206 3.110 17.664 1.00 94.69 81 THR A N 1
ATOM 630 C CA . THR A 1 81 ? -8.275 4.079 18.263 1.00 94.69 81 THR A CA 1
ATOM 631 C C . THR A 1 81 ? -7.799 5.099 17.236 1.00 94.69 81 THR A C 1
ATOM 633 O O . THR A 1 81 ? -7.680 4.795 16.050 1.00 94.69 81 THR A O 1
ATOM 636 N N . GLN A 1 82 ? -7.483 6.312 17.693 1.00 92.81 82 GLN A N 1
ATOM 637 C CA . GLN A 1 82 ? -6.984 7.374 16.823 1.00 92.81 82 GLN A CA 1
ATOM 638 C C . GLN A 1 82 ? -5.622 6.988 16.201 1.00 92.81 82 GLN A C 1
ATOM 640 O O . GLN A 1 82 ? -4.664 6.769 16.949 1.00 92.81 82 GLN A O 1
ATOM 645 N N . PRO A 1 83 ? -5.487 6.964 14.860 1.00 93.19 83 PRO A N 1
ATOM 646 C CA . PRO A 1 83 ? -4.207 6.699 14.209 1.00 93.19 83 PRO A CA 1
ATOM 647 C C . PRO A 1 83 ? -3.176 7.826 14.421 1.00 93.19 83 PRO A C 1
ATOM 649 O O . PRO A 1 83 ? -3.558 8.981 14.645 1.00 93.19 83 PRO A O 1
ATOM 652 N N . PRO A 1 84 ? -1.864 7.551 14.266 1.00 93.06 84 PRO A N 1
ATOM 653 C CA . PRO A 1 84 ? -0.825 8.572 14.329 1.00 93.06 84 PRO A CA 1
ATOM 654 C C . PRO A 1 84 ? -1.077 9.681 13.301 1.00 93.06 84 PRO A C 1
ATOM 656 O O . PRO A 1 84 ? -1.132 9.430 12.096 1.00 93.06 84 PRO A O 1
ATOM 659 N N . ALA A 1 85 ? -1.187 10.930 13.763 1.00 89.00 85 ALA A N 1
ATOM 660 C CA . ALA A 1 85 ? -1.534 12.065 12.901 1.00 89.00 85 ALA A CA 1
ATOM 661 C C . ALA A 1 85 ? -0.550 12.253 11.728 1.00 89.00 85 ALA A C 1
ATOM 663 O O . ALA A 1 85 ? -0.965 12.594 10.622 1.00 89.00 85 ALA A O 1
ATOM 664 N N . GLY A 1 86 ? 0.740 11.966 11.946 1.00 92.00 86 GLY A N 1
ATOM 665 C CA . GLY A 1 86 ? 1.766 12.002 10.900 1.00 92.00 86 GLY A CA 1
ATOM 666 C C . GLY A 1 86 ? 1.577 10.957 9.794 1.00 92.00 86 GLY A C 1
ATOM 667 O O . GLY A 1 86 ? 1.976 11.205 8.660 1.00 92.00 86 GLY A O 1
ATOM 668 N N . ASP A 1 87 ? 0.929 9.824 10.082 1.00 92.50 87 ASP A N 1
ATOM 669 C CA . ASP A 1 87 ? 0.661 8.791 9.077 1.00 92.50 87 ASP A CA 1
ATOM 670 C C . ASP A 1 87 ? -0.544 9.139 8.214 1.00 92.50 87 ASP A C 1
ATOM 672 O O . ASP A 1 87 ? -0.447 9.053 6.993 1.00 92.50 87 ASP A O 1
ATOM 676 N N . LEU A 1 88 ? -1.638 9.609 8.822 1.00 91.69 88 LEU A N 1
ATOM 677 C CA . LEU A 1 88 ? -2.779 10.137 8.068 1.00 91.69 88 LEU A CA 1
ATOM 678 C C . LEU A 1 88 ? -2.355 11.328 7.195 1.00 91.69 88 LEU A C 1
ATOM 680 O O . LEU A 1 88 ? -2.699 11.381 6.017 1.00 91.69 88 LEU A O 1
ATOM 684 N N . ALA A 1 89 ? -1.546 12.247 7.734 1.00 90.31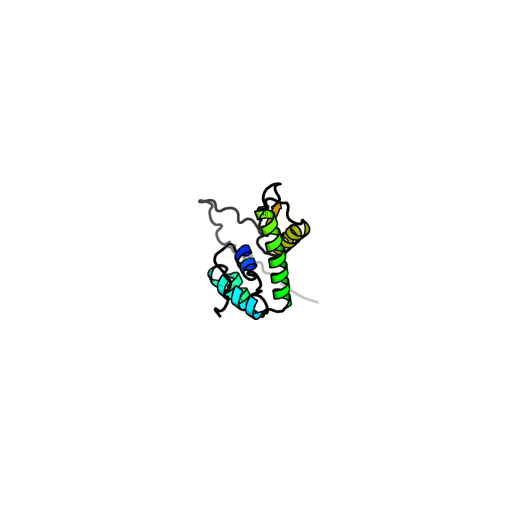 89 ALA A N 1
ATOM 685 C CA . ALA A 1 89 ? -1.018 13.381 6.979 1.00 90.31 89 ALA A CA 1
ATOM 686 C C . ALA A 1 89 ? -0.149 12.945 5.785 1.00 90.31 89 ALA A C 1
ATOM 688 O O . ALA A 1 89 ? -0.317 13.484 4.689 1.00 90.31 89 ALA A O 1
ATOM 689 N N . ALA A 1 90 ? 0.741 11.964 5.969 1.00 90.00 90 ALA A N 1
ATOM 690 C CA . ALA A 1 90 ? 1.593 11.443 4.901 1.00 90.00 90 ALA A CA 1
ATOM 691 C C . ALA A 1 90 ? 0.797 10.678 3.826 1.00 90.00 90 ALA A C 1
ATOM 693 O O . ALA A 1 90 ? 1.033 10.889 2.637 1.00 90.00 90 ALA A O 1
ATOM 694 N N . LEU A 1 91 ? -0.184 9.854 4.215 1.00 90.69 91 LEU A N 1
ATOM 695 C CA . LEU A 1 91 ? -1.066 9.155 3.270 1.00 90.69 91 LEU A CA 1
ATOM 696 C C . LEU A 1 91 ? -1.921 10.142 2.461 1.00 90.69 91 LEU A C 1
ATOM 698 O O . LEU A 1 91 ? -1.983 10.033 1.238 1.00 90.69 91 LEU A O 1
ATOM 702 N N . ASN A 1 92 ? -2.499 11.158 3.109 1.00 89.38 92 ASN A N 1
ATOM 703 C CA . ASN A 1 92 ? -3.223 12.225 2.413 1.00 89.38 92 ASN A CA 1
ATOM 704 C C . ASN A 1 92 ? -2.299 13.001 1.466 1.00 89.38 92 ASN A C 1
ATOM 706 O O . ASN A 1 92 ? -2.699 13.343 0.357 1.00 89.38 92 ASN A O 1
ATOM 710 N N . GLN A 1 93 ? -1.045 13.250 1.855 1.00 87.25 93 GLN A N 1
ATOM 711 C CA . GLN A 1 93 ? -0.087 13.917 0.977 1.00 87.25 93 GLN A CA 1
ATOM 712 C C . GLN A 1 93 ? 0.268 13.073 -0.256 1.00 87.25 93 GLN A C 1
ATOM 714 O O . GLN A 1 93 ? 0.354 13.628 -1.350 1.00 87.25 93 GLN A O 1
ATOM 719 N N . ALA A 1 94 ? 0.397 11.751 -0.107 1.00 85.06 94 ALA A N 1
ATOM 720 C CA . ALA A 1 94 ? 0.582 10.821 -1.222 1.00 85.06 94 ALA A CA 1
ATOM 721 C C . ALA A 1 94 ? -0.661 10.707 -2.130 1.00 85.06 94 ALA A C 1
ATOM 723 O O . ALA A 1 94 ? -0.530 10.416 -3.314 1.00 85.06 94 ALA A O 1
ATOM 724 N N . GLN A 1 95 ? -1.868 10.964 -1.612 1.00 81.12 95 GLN A N 1
ATOM 725 C CA . GLN A 1 95 ? -3.092 11.035 -2.425 1.00 81.12 95 GLN A CA 1
ATOM 726 C C . GLN A 1 95 ? -3.254 12.387 -3.140 1.00 81.12 95 GLN A C 1
ATOM 728 O O . GLN A 1 95 ? -3.762 12.428 -4.257 1.00 81.12 95 GLN A O 1
ATOM 733 N N . ARG A 1 96 ? -2.778 13.497 -2.559 1.00 78.25 96 ARG A N 1
ATOM 734 C CA . ARG A 1 96 ? -2.834 14.837 -3.185 1.00 78.25 96 ARG A CA 1
ATOM 735 C C . ARG A 1 96 ? -1.922 15.006 -4.402 1.00 78.25 96 ARG A C 1
ATOM 737 O O . ARG A 1 96 ? -2.137 15.932 -5.178 1.00 78.25 96 ARG A O 1
ATOM 744 N N . THR A 1 97 ? -0.921 14.145 -4.583 1.00 72.88 97 THR A N 1
ATOM 745 C CA . THR A 1 97 ? -0.106 14.107 -5.810 1.00 72.88 97 THR A CA 1
ATOM 746 C C . THR A 1 97 ? -0.787 13.343 -6.953 1.00 72.88 97 THR A C 1
ATOM 748 O O . THR A 1 97 ? -0.294 13.386 -8.079 1.00 72.88 97 THR A O 1
ATOM 751 N N . ALA A 1 98 ? -1.923 12.679 -6.703 1.00 65.06 98 ALA A N 1
ATOM 752 C CA . ALA A 1 98 ? -2.714 11.995 -7.722 1.00 65.06 98 ALA A C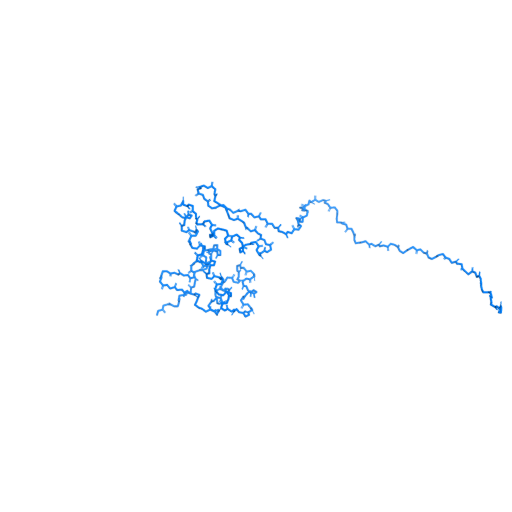A 1
ATOM 753 C C . ALA A 1 98 ? -3.808 12.911 -8.330 1.00 65.06 98 ALA A C 1
ATOM 755 O O . ALA A 1 98 ? -4.331 13.791 -7.643 1.00 65.06 98 ALA A O 1
ATOM 756 N N . PRO A 1 99 ? -4.241 12.685 -9.591 1.00 61.94 99 PRO A N 1
ATOM 757 C CA . PRO A 1 99 ? -5.285 13.496 -10.245 1.00 61.94 99 PRO A CA 1
ATOM 758 C C . PRO A 1 99 ? -6.686 13.420 -9.607 1.00 61.94 99 PRO A C 1
ATOM 760 O O . PRO A 1 99 ? -7.551 14.249 -9.896 1.00 61.94 99 PRO A O 1
ATOM 763 N N . ALA A 1 100 ? -6.935 12.413 -8.768 1.00 64.81 100 ALA A N 1
ATOM 764 C CA . ALA A 1 100 ? -8.150 12.272 -7.975 1.00 64.81 100 ALA A CA 1
ATOM 765 C C . ALA A 1 100 ? -7.750 12.185 -6.500 1.00 64.81 100 ALA A C 1
ATOM 767 O O . ALA A 1 100 ? -7.065 11.248 -6.093 1.00 64.81 100 ALA A O 1
ATOM 768 N N . ILE A 1 101 ? -8.175 13.171 -5.713 1.00 70.31 101 ILE A N 1
ATOM 769 C CA . ILE A 1 101 ? -7.738 13.344 -4.332 1.00 70.31 101 ILE A CA 1
ATOM 770 C C . ILE A 1 101 ? -8.788 12.715 -3.422 1.00 70.31 101 ILE A C 1
ATOM 772 O O . ILE A 1 101 ? -9.888 13.246 -3.258 1.00 70.31 101 ILE A O 1
ATOM 776 N N . THR A 1 102 ? -8.436 11.591 -2.810 1.00 76.94 102 THR A N 1
ATOM 777 C CA . THR A 1 102 ? -9.106 11.154 -1.582 1.00 76.94 102 THR A CA 1
ATOM 778 C C . THR A 1 102 ? -8.428 11.847 -0.397 1.00 76.94 102 THR A C 1
ATOM 780 O O . THR A 1 102 ? -7.242 12.169 -0.456 1.00 76.94 102 THR A O 1
ATOM 783 N N . GLU A 1 103 ? -9.185 12.139 0.655 1.00 83.12 103 GLU A N 1
ATOM 784 C CA . GLU A 1 103 ? -8.665 12.665 1.915 1.00 83.12 103 GLU A CA 1
ATOM 785 C C . GLU A 1 103 ? -9.256 11.878 3.086 1.00 83.12 103 GLU A C 1
ATOM 787 O O . GLU A 1 103 ? -10.476 11.740 3.207 1.00 83.12 103 GLU A O 1
ATOM 792 N N . LEU A 1 104 ? -8.376 11.342 3.930 1.00 83.75 104 LEU A N 1
ATOM 793 C CA . LEU A 1 104 ? -8.701 10.539 5.101 1.00 83.75 104 LEU A CA 1
ATOM 794 C C . LEU A 1 104 ? -8.708 11.408 6.362 1.00 83.75 104 LEU A C 1
ATOM 796 O O . LEU A 1 104 ? -7.743 12.122 6.644 1.00 83.75 104 LEU A O 1
ATOM 800 N N . THR A 1 105 ? -9.768 11.303 7.157 1.00 86.75 105 THR A N 1
ATOM 801 C CA . THR A 1 105 ? -9.925 12.017 8.433 1.00 86.75 105 THR A CA 1
ATOM 802 C C . THR A 1 105 ? -10.432 11.074 9.519 1.00 86.75 105 THR A C 1
ATOM 804 O O . THR A 1 105 ? -11.105 10.092 9.227 1.00 86.75 105 THR A O 1
ATOM 807 N N . TRP A 1 106 ? -10.133 11.372 10.782 1.00 90.12 106 TRP A N 1
ATOM 808 C CA . TRP A 1 106 ? -10.690 10.658 11.934 1.00 90.12 106 TRP A CA 1
ATOM 809 C C . TRP A 1 106 ? -11.931 11.399 12.447 1.00 90.12 106 TRP A C 1
ATOM 811 O O . TRP A 1 106 ? -11.828 12.581 12.773 1.00 90.12 106 TRP A O 1
ATOM 821 N N . SER A 1 107 ? -13.089 10.735 12.519 1.00 85.62 107 SER A N 1
ATOM 822 C CA . SER A 1 107 ? -14.349 11.329 13.013 1.00 85.62 107 SER A CA 1
ATOM 823 C C . SER A 1 107 ? -14.470 11.359 14.540 1.00 85.62 107 SER A C 1
ATOM 825 O O . SER A 1 107 ? -15.342 12.041 15.071 1.00 85.62 107 SER A O 1
ATOM 827 N N . GLY A 1 108 ? -13.603 10.626 15.243 1.00 82.75 108 GLY A N 1
ATOM 828 C CA . GLY A 1 108 ? -13.684 10.364 16.684 1.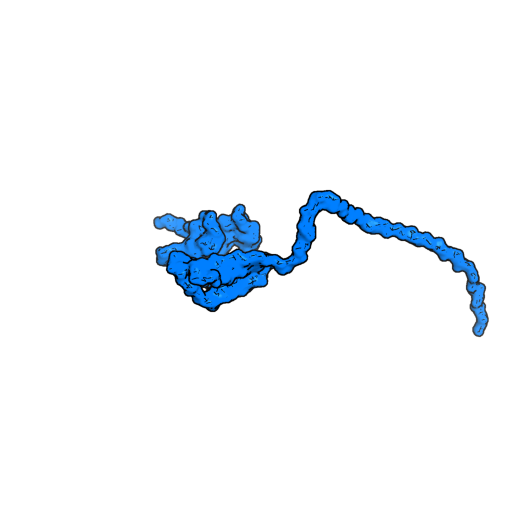00 82.75 108 GLY A CA 1
ATOM 829 C C . GLY A 1 108 ? -13.720 8.866 16.996 1.00 82.75 108 GLY A C 1
ATOM 830 O O . GLY A 1 108 ? -13.173 8.448 18.011 1.00 82.75 108 GLY A O 1
ATOM 831 N N . ASP A 1 109 ? -14.292 8.082 16.084 1.00 83.25 109 ASP A N 1
ATOM 832 C CA . ASP A 1 109 ? -14.576 6.647 16.200 1.00 83.25 109 ASP A CA 1
ATOM 833 C C . ASP A 1 109 ? -14.168 5.824 14.960 1.00 83.25 109 ASP A C 1
ATOM 835 O O . ASP A 1 109 ? -13.844 4.642 15.089 1.00 83.25 109 ASP A O 1
ATOM 839 N N . VAL A 1 110 ? -14.151 6.428 13.765 1.00 88.50 110 VAL A N 1
ATOM 840 C CA . VAL A 1 110 ? -13.804 5.757 12.503 1.00 88.50 110 VAL A CA 1
ATOM 841 C C . VAL A 1 110 ? -12.938 6.641 11.592 1.00 88.50 110 VAL A C 1
ATOM 843 O O . VAL A 1 110 ? -12.920 7.870 11.686 1.00 88.50 110 VAL A O 1
ATOM 846 N N . VAL A 1 111 ? -12.183 6.009 10.686 1.00 84.56 111 VAL A N 1
ATOM 847 C CA . VAL A 1 111 ? -11.519 6.708 9.576 1.00 84.56 111 VAL A CA 1
ATOM 848 C C . VAL A 1 111 ? -12.533 6.907 8.448 1.00 84.56 111 VAL A C 1
ATOM 850 O O . VAL A 1 111 ? -13.010 5.941 7.855 1.00 84.56 111 VAL A O 1
ATOM 853 N N . THR A 1 112 ? -12.844 8.159 8.128 1.00 89.19 112 THR A N 1
ATOM 854 C CA . THR A 1 112 ? -13.724 8.547 7.018 1.00 89.19 112 THR A CA 1
ATOM 855 C C . THR A 1 112 ? -12.908 9.005 5.811 1.00 89.19 112 THR A C 1
ATOM 857 O O . THR A 1 112 ? -11.819 9.554 5.974 1.00 89.19 112 THR A O 1
ATOM 860 N N . ALA A 1 113 ? -13.446 8.838 4.600 1.00 87.25 113 ALA A N 1
ATOM 861 C CA . ALA A 1 113 ? -12.786 9.226 3.352 1.00 87.25 113 ALA A CA 1
ATOM 862 C C . ALA A 1 113 ? -13.653 10.196 2.531 1.00 87.25 113 ALA A C 1
ATOM 864 O O . ALA A 1 113 ? -14.764 9.852 2.127 1.00 87.25 113 ALA A O 1
ATOM 865 N N . THR A 1 114 ? -13.126 11.383 2.234 1.00 83.56 114 THR A N 1
ATOM 866 C CA . THR A 1 114 ? -13.769 12.387 1.371 1.00 83.56 114 THR A CA 1
ATOM 867 C C . THR A 1 114 ? -13.118 12.371 -0.009 1.00 83.56 114 THR A C 1
ATOM 869 O O . THR A 1 114 ? -11.897 12.415 -0.113 1.00 83.56 114 THR A O 1
ATOM 872 N N . HIS A 1 115 ? -13.910 12.308 -1.082 1.00 79.75 115 HIS A N 1
ATOM 873 C CA . HIS A 1 115 ? -13.403 12.359 -2.458 1.00 79.75 115 HIS A CA 1
ATOM 874 C C . HIS A 1 115 ? -13.538 13.763 -3.055 1.00 79.75 115 HIS A C 1
ATOM 876 O O . HIS A 1 115 ? -14.609 14.367 -3.017 1.00 79.75 115 HIS A O 1
ATOM 882 N N . SER A 1 116 ? -12.475 14.243 -3.695 1.00 73.69 116 SER A N 1
ATOM 883 C CA . SER A 1 116 ? -12.448 15.478 -4.477 1.00 73.69 116 SER A CA 1
ATOM 884 C C . SER A 1 116 ? -11.642 15.289 -5.771 1.00 73.69 116 SER A C 1
ATOM 886 O O . SER A 1 116 ? -10.873 14.339 -5.924 1.00 73.69 116 SER A O 1
ATOM 888 N N . ARG A 1 117 ? -11.840 16.172 -6.754 1.00 62.41 117 ARG A N 1
ATOM 889 C CA . ARG A 1 117 ? -11.044 16.195 -7.991 1.00 62.41 117 ARG A CA 1
ATOM 890 C C . ARG A 1 117 ? -10.589 17.617 -8.268 1.00 62.41 117 ARG A C 1
ATOM 892 O O . ARG A 1 117 ? -11.414 18.525 -8.329 1.00 62.41 117 ARG A O 1
ATOM 899 N N . THR A 1 118 ? -9.299 17.793 -8.514 1.00 62.38 118 THR A N 1
ATOM 900 C CA . THR A 1 118 ? -8.691 19.036 -9.006 1.00 62.38 118 THR A CA 1
ATOM 901 C C . THR A 1 118 ? -8.820 19.125 -10.529 1.00 62.38 118 THR A C 1
ATOM 903 O O . THR A 1 118 ? -7.846 19.225 -11.267 1.00 62.38 118 THR A O 1
ATOM 906 N N . GLY A 1 119 ? -10.061 19.088 -11.010 1.00 57.59 119 GLY A N 1
ATOM 907 C CA . GLY A 1 119 ? -10.408 19.282 -12.415 1.00 57.59 119 GLY A CA 1
ATOM 908 C C . GLY A 1 119 ? -11.732 20.034 -12.539 1.00 57.59 119 GLY A C 1
ATOM 909 O O . GLY A 1 119 ? -12.502 20.064 -11.574 1.00 57.59 119 GLY A O 1
ATOM 910 N N . PRO A 1 120 ? -12.032 20.650 -13.697 1.00 47.44 120 PRO A N 1
ATOM 911 C CA . PRO A 1 120 ? -13.339 21.245 -13.922 1.00 47.44 120 PRO A CA 1
ATOM 912 C C . PRO A 1 120 ? -14.410 20.180 -13.694 1.00 47.44 120 PRO A C 1
ATOM 914 O O . PRO A 1 120 ? -14.362 19.114 -14.308 1.00 47.44 120 PRO A O 1
ATOM 917 N N . ALA A 1 121 ? -15.387 20.463 -12.833 1.00 55.59 121 ALA A N 1
ATOM 918 C CA . ALA A 1 121 ? -16.591 19.654 -12.795 1.00 55.59 121 ALA A CA 1
ATOM 919 C C . ALA A 1 121 ? -17.235 19.754 -14.182 1.00 55.59 121 ALA A C 1
ATOM 921 O O . ALA A 1 121 ? -17.748 20.817 -14.550 1.00 55.59 121 ALA A O 1
ATOM 922 N N . GLU A 1 122 ? -17.175 18.675 -14.967 1.00 49.19 122 GLU A N 1
ATOM 923 C CA . GLU A 1 122 ? -17.933 18.595 -16.209 1.00 49.19 122 GLU A CA 1
ATOM 924 C C . GLU A 1 122 ? -19.390 18.861 -15.851 1.00 49.19 122 GLU A C 1
ATOM 926 O O . GLU A 1 122 ? -19.986 18.128 -15.058 1.00 49.19 122 GLU A O 1
ATOM 931 N N . ARG A 1 123 ? -19.919 19.993 -16.341 1.00 50.19 123 ARG A N 1
ATOM 932 C CA . ARG A 1 123 ? -21.237 20.494 -15.940 1.00 50.19 123 ARG A CA 1
ATOM 933 C C . ARG A 1 123 ? -22.242 19.378 -16.158 1.00 50.19 123 ARG A C 1
ATOM 935 O O . ARG A 1 123 ? -22.483 19.008 -17.305 1.00 50.19 123 ARG A O 1
ATOM 942 N N . GLY A 1 124 ? -22.771 18.863 -15.045 1.00 45.72 124 GLY A N 1
ATOM 943 C CA . GLY A 1 124 ? -23.482 17.593 -15.010 1.00 45.72 124 GLY A CA 1
ATOM 944 C C . GLY A 1 124 ? -24.479 17.482 -16.151 1.00 45.72 124 GLY A C 1
ATOM 945 O O . GLY A 1 124 ? -25.315 18.372 -16.330 1.00 45.72 124 GLY A O 1
ATOM 946 N N . TRP A 1 125 ? -24.349 16.404 -16.925 1.00 46.91 125 TRP A N 1
ATOM 947 C CA . TRP A 1 125 ? -25.208 16.099 -18.061 1.00 46.91 125 TRP A CA 1
ATOM 948 C C . TRP A 1 125 ? -26.680 16.263 -17.665 1.00 46.91 125 TRP A C 1
ATOM 950 O O . TRP A 1 125 ? -27.222 15.486 -16.877 1.00 46.91 125 TRP A O 1
ATOM 960 N N . ARG A 1 126 ? -27.331 17.290 -18.219 1.00 50.00 126 ARG A N 1
ATOM 961 C CA . ARG A 1 126 ? -28.785 17.429 -18.174 1.00 50.00 126 ARG A CA 1
ATOM 962 C C . ARG A 1 126 ? -29.349 16.826 -19.459 1.00 50.00 126 ARG A C 1
ATOM 964 O O . ARG A 1 126 ? -29.023 17.336 -20.536 1.00 50.00 126 ARG A O 1
ATOM 971 N N . PRO A 1 127 ? -30.201 15.787 -19.390 1.00 40.72 127 PRO A N 1
ATOM 972 C CA . PRO A 1 127 ? -30.912 15.327 -20.574 1.00 40.72 127 PRO A CA 1
ATOM 973 C C . PRO A 1 127 ? -31.754 16.489 -21.126 1.00 40.72 127 PRO A C 1
ATOM 975 O O . PRO A 1 127 ? -32.556 17.075 -20.403 1.00 40.72 127 PRO A O 1
ATOM 978 N N . GLY A 1 128 ? -31.526 16.849 -22.393 1.00 58.22 128 GLY A N 1
ATOM 979 C CA . GLY A 1 128 ? -32.220 17.948 -23.077 1.00 58.22 128 GLY A CA 1
ATOM 980 C C . GLY A 1 128 ? -31.403 19.226 -23.321 1.00 58.22 128 GLY A C 1
ATOM 981 O O . GLY A 1 128 ? -31.891 20.108 -24.021 1.00 58.22 128 GLY A O 1
ATOM 982 N N . SER A 1 129 ? -30.167 19.355 -22.820 1.00 52.09 129 SER A N 1
ATOM 983 C CA . SER A 1 129 ? -29.308 20.489 -23.207 1.00 52.09 129 SER A CA 1
ATOM 984 C C . SER A 1 129 ? -28.838 20.356 -24.668 1.00 52.09 129 SER A C 1
ATOM 986 O O . SER A 1 129 ? -28.198 19.354 -24.998 1.00 52.09 129 SER A O 1
ATOM 988 N N . PRO A 1 130 ? -29.108 21.333 -25.560 1.00 48.16 130 PRO A N 1
ATOM 989 C CA . PRO A 1 130 ? -28.669 21.253 -26.950 1.00 48.16 130 PRO A CA 1
ATOM 990 C C . PRO A 1 130 ? -27.140 21.325 -27.039 1.00 48.16 130 PRO A C 1
ATOM 992 O O . PRO A 1 130 ? -26.507 22.173 -26.406 1.00 48.16 130 PRO A O 1
ATOM 995 N N . ARG A 1 131 ? -26.537 20.445 -27.851 1.00 56.22 131 ARG A N 1
ATOM 996 C CA . ARG A 1 131 ? -25.103 20.529 -28.166 1.00 56.22 131 ARG A CA 1
ATOM 997 C C . ARG A 1 131 ? -24.828 21.854 -28.893 1.00 56.22 131 ARG A C 1
ATOM 999 O O . ARG A 1 131 ? -25.534 22.139 -29.861 1.00 56.22 131 ARG A O 1
ATOM 1006 N N . PRO A 1 132 ? -23.803 22.635 -28.506 1.00 51.31 132 PRO A N 1
ATOM 1007 C CA . PRO A 1 132 ? -23.349 23.738 -29.339 1.00 51.31 132 PRO A CA 1
ATOM 1008 C C . PRO A 1 132 ? -22.814 23.168 -30.659 1.00 51.31 132 PRO A C 1
ATOM 1010 O O . PRO A 1 132 ? -21.972 22.268 -30.661 1.00 51.31 132 PRO A O 1
ATOM 1013 N N . LEU A 1 133 ? -23.334 23.665 -31.782 1.00 55.38 133 LEU A N 1
ATOM 1014 C CA . LEU A 1 133 ? -22.845 23.300 -33.111 1.00 55.38 133 LEU A CA 1
ATOM 1015 C C . LEU A 1 133 ? -21.416 23.838 -33.318 1.00 55.38 133 LEU A C 1
ATOM 1017 O O . LEU A 1 133 ? -21.081 24.893 -32.770 1.00 55.38 133 LEU A O 1
ATOM 1021 N N . PRO A 1 134 ? -20.568 23.155 -34.111 1.00 47.62 134 PRO A N 1
ATOM 1022 C CA . PRO A 1 134 ? -19.242 23.661 -34.444 1.00 47.62 134 PRO A CA 1
ATOM 1023 C C . PRO A 1 134 ? -19.355 24.999 -35.183 1.00 47.62 134 PRO A C 1
ATOM 1025 O O . PRO A 1 134 ? -20.127 25.147 -36.132 1.00 47.62 134 PRO A O 1
ATOM 1028 N N . ASN A 1 135 ? -18.580 25.979 -34.720 1.00 47.72 135 ASN A N 1
ATOM 1029 C CA . ASN A 1 135 ? -18.680 27.373 -35.137 1.00 47.72 135 ASN A CA 1
ATOM 1030 C C . ASN A 1 135 ? -18.226 27.568 -36.597 1.00 47.72 135 ASN A C 1
ATOM 1032 O O . ASN A 1 135 ? -17.042 27.756 -36.872 1.00 47.72 135 ASN A O 1
ATOM 1036 N N . CYS A 1 136 ? -19.173 27.535 -37.535 1.00 38.50 136 CYS A N 1
ATOM 1037 C CA . CYS A 1 136 ? -18.942 27.926 -38.922 1.00 38.50 136 CYS A CA 1
ATOM 1038 C C . CYS A 1 136 ? -18.954 29.456 -39.031 1.00 38.50 136 CYS A C 1
ATOM 1040 O O . CYS A 1 136 ? -19.999 30.058 -39.275 1.00 38.50 136 CYS A O 1
ATOM 1042 N N . SER A 1 137 ? -17.793 30.088 -38.854 1.00 48.53 137 SER A N 1
ATOM 1043 C CA . SER A 1 137 ? -17.618 31.526 -39.090 1.00 48.53 137 SER A CA 1
ATOM 1044 C C . SER A 1 137 ? -17.907 31.875 -40.560 1.00 48.53 137 SER A C 1
ATOM 1046 O O . SER A 1 137 ? -17.198 31.376 -41.437 1.00 48.53 137 SER A O 1
ATOM 1048 N N . PRO A 1 138 ? -18.891 32.739 -40.872 1.00 45.53 138 PRO A N 1
ATOM 1049 C CA . PRO A 1 138 ? -19.157 33.140 -42.247 1.00 45.53 138 PRO A CA 1
ATOM 1050 C C . PRO A 1 138 ? -18.127 34.166 -42.735 1.00 45.53 138 PRO A C 1
ATOM 1052 O O . PRO A 1 138 ? -17.911 35.212 -42.119 1.00 45.53 138 PRO A O 1
ATOM 1055 N N . THR A 1 139 ? -17.530 33.889 -43.892 1.00 49.38 139 THR A N 1
ATOM 1056 C CA . THR A 1 139 ? -16.658 34.814 -44.623 1.00 49.38 139 THR A CA 1
ATOM 1057 C C . THR A 1 139 ? -17.416 36.099 -44.972 1.00 49.38 139 THR A C 1
ATOM 1059 O O . THR A 1 139 ? -18.435 36.048 -45.662 1.00 49.38 139 THR A O 1
ATOM 1062 N N . ARG A 1 140 ? -16.925 37.268 -44.540 1.00 44.50 140 ARG A N 1
ATOM 1063 C CA . ARG A 1 140 ? -17.488 38.572 -44.943 1.00 44.50 140 ARG A CA 1
ATOM 1064 C C . ARG A 1 140 ? -16.808 39.061 -46.237 1.00 44.50 140 ARG A C 1
ATOM 1066 O O . ARG A 1 140 ? -15.588 38.932 -46.339 1.00 44.50 140 ARG A O 1
ATOM 1073 N N . PRO A 1 141 ? -17.548 39.585 -47.234 1.00 45.84 141 PRO A N 1
ATOM 1074 C CA . PRO A 1 141 ? -17.001 39.819 -48.569 1.00 45.84 141 PRO A CA 1
ATOM 1075 C C . PRO A 1 141 ? -16.142 41.085 -48.677 1.00 45.84 141 PRO A C 1
ATOM 1077 O O . PRO A 1 141 ? -16.311 42.056 -47.939 1.00 45.84 141 PRO A O 1
ATOM 1080 N N . SER A 1 142 ? -15.237 41.061 -49.656 1.00 44.09 142 SER A N 1
ATOM 1081 C CA . SER A 1 142 ? -14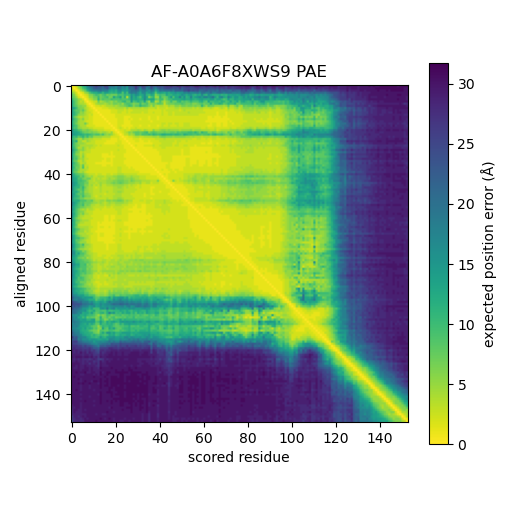.351 42.168 -50.023 1.00 44.09 142 SER A CA 1
ATOM 1082 C C . SER A 1 142 ? -15.122 43.334 -50.658 1.00 44.09 142 SER A C 1
ATOM 1084 O O . SER A 1 142 ? -15.933 43.124 -51.560 1.00 44.09 142 SER A O 1
ATOM 1086 N N . ALA A 1 143 ? -14.818 44.564 -50.234 1.00 46.75 143 ALA A N 1
ATOM 1087 C CA . ALA A 1 143 ? -15.195 45.789 -50.934 1.00 46.75 143 ALA A CA 1
ATOM 1088 C C . ALA A 1 143 ? -13.954 46.391 -51.613 1.00 46.75 143 ALA A C 1
ATOM 1090 O O . ALA A 1 143 ? -12.887 46.510 -51.014 1.00 46.75 143 ALA A O 1
ATOM 1091 N N . ARG A 1 144 ? -14.106 46.733 -52.893 1.00 41.78 144 ARG A N 1
ATOM 1092 C CA . ARG A 1 144 ? -13.034 47.043 -53.846 1.00 41.78 144 ARG A CA 1
ATOM 1093 C C . ARG A 1 144 ? -12.975 48.546 -54.117 1.00 41.78 144 ARG A C 1
ATOM 1095 O O . ARG A 1 144 ? -13.986 49.091 -54.538 1.00 41.78 144 ARG A O 1
ATOM 1102 N N . SER A 1 145 ? -11.787 49.150 -54.035 1.00 43.31 145 SER A N 1
ATOM 1103 C CA . SER A 1 145 ? -11.479 50.423 -54.711 1.00 43.31 145 SER A CA 1
ATOM 1104 C C . SER A 1 145 ? -10.033 50.456 -55.217 1.00 43.31 145 SER A C 1
ATOM 1106 O O . SER A 1 145 ? -9.091 50.550 -54.438 1.00 43.31 145 SER A O 1
ATOM 1108 N N . ALA A 1 146 ? -9.875 50.419 -56.543 1.00 44.97 146 ALA A N 1
ATOM 1109 C CA . ALA A 1 146 ? -8.820 51.177 -57.232 1.00 44.97 146 ALA A CA 1
ATOM 1110 C C . ALA A 1 146 ? -9.251 52.672 -57.238 1.00 44.97 146 ALA A C 1
ATOM 1112 O O . ALA A 1 146 ? -10.416 52.941 -56.965 1.00 44.97 146 ALA A O 1
ATOM 1113 N N . ASN A 1 147 ? -8.467 53.711 -57.536 1.00 42.69 147 ASN A N 1
ATOM 1114 C CA . ASN A 1 147 ? -7.162 53.887 -58.193 1.00 42.69 147 ASN A CA 1
ATOM 1115 C C . ASN A 1 147 ? -6.598 55.269 -57.712 1.00 42.69 147 ASN A C 1
ATOM 1117 O O . ASN A 1 147 ? -7.333 55.997 -57.053 1.00 42.69 147 ASN A O 1
ATOM 1121 N N . ALA A 1 148 ? -5.379 55.758 -57.974 1.00 43.84 148 ALA A N 1
ATOM 1122 C CA . ALA A 1 148 ? -4.254 55.309 -58.800 1.00 43.84 148 ALA A CA 1
ATOM 1123 C C . ALA A 1 148 ? -2.905 55.863 -58.250 1.00 43.84 148 ALA A C 1
ATOM 1125 O O . ALA A 1 148 ? -2.850 56.457 -57.177 1.00 43.84 148 ALA A O 1
ATOM 1126 N N . ARG A 1 149 ? -1.822 55.700 -59.023 1.00 45.66 149 ARG A N 1
ATOM 1127 C CA . ARG A 1 149 ? -0.533 56.429 -58.933 1.00 45.66 149 ARG A CA 1
ATOM 1128 C C . ARG A 1 149 ? -0.582 57.716 -59.801 1.00 45.66 149 ARG A C 1
ATOM 1130 O O . ARG A 1 149 ? -1.441 57.778 -60.679 1.00 45.66 149 ARG A O 1
ATOM 1137 N N . PRO A 1 150 ? 0.297 58.724 -59.596 1.00 56.31 150 PRO A N 1
ATOM 1138 C CA . PRO A 1 150 ? 1.630 58.713 -60.228 1.00 56.31 150 PRO A CA 1
ATOM 1139 C C . PRO A 1 150 ? 2.780 59.200 -59.323 1.00 56.31 150 PRO A C 1
ATOM 1141 O O . PRO A 1 150 ? 2.572 59.619 -58.189 1.00 56.31 150 PRO A O 1
ATOM 1144 N N . ALA A 1 151 ? 4.007 59.107 -59.841 1.00 46.69 151 ALA A N 1
ATOM 1145 C CA . ALA A 1 151 ? 5.244 59.549 -59.200 1.00 46.69 151 ALA A CA 1
ATOM 1146 C C . ALA A 1 151 ? 6.022 60.492 -60.131 1.00 46.69 151 ALA A C 1
ATOM 1148 O O . ALA A 1 151 ? 6.117 60.184 -61.314 1.00 46.69 151 ALA A O 1
ATOM 1149 N N . THR A 1 152 ? 6.569 61.575 -59.568 1.00 48.75 152 THR A N 1
ATOM 1150 C CA . THR A 1 152 ? 7.667 62.467 -60.030 1.00 48.75 152 THR A CA 1
ATOM 1151 C C . THR A 1 152 ? 7.727 63.630 -59.023 1.00 48.75 152 THR A C 1
ATOM 1153 O O . THR A 1 152 ? 6.664 64.045 -58.563 1.00 48.75 152 THR A O 1
ATOM 1156 N N . ALA A 1 153 ? 8.869 64.209 -58.655 1.00 50.44 153 ALA A N 1
ATOM 1157 C CA . AL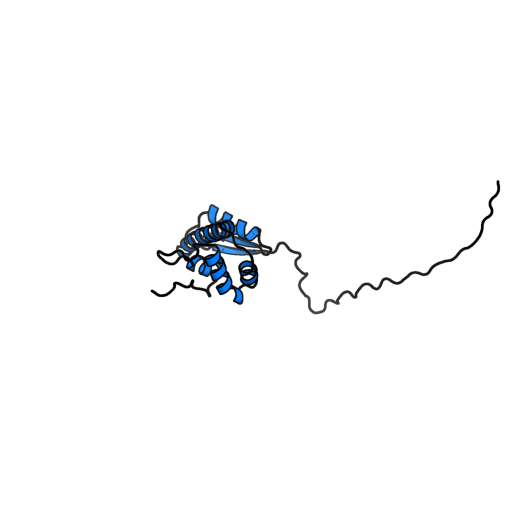A A 1 153 ? 10.271 63.904 -58.964 1.00 50.44 153 ALA A CA 1
ATOM 1158 C C . ALA A 1 153 ? 11.142 64.278 -57.747 1.00 50.44 153 ALA A C 1
ATOM 1160 O O . ALA A 1 153 ? 10.649 65.082 -56.923 1.00 50.44 153 ALA A O 1
#

Secondary structure (DSSP, 8-state):
----PPP-SS-HHHHHHHTS-TT--S-SSHHHHHHHHHHHTTT-HHHHHHHTSPP-HHHHHHHHHHHHHHHHHHHHHHTT-PPPHHHHHHHHHHHHTSSEEEEEEE-SSSEEEEEEESS-------TTPPPPPP--PPPPPP-----------

Sequence (153 aa):
MSDLVPLTGEPLALDLVNTRPTGVDLLTTPEDLRAWLRLEADRFAQAREFAAVELTDAELAAVRDIRHRTARVLDHARHGTQPPAGDLAALNQAQRTAPAITELTWSGDVVTATHSRTGPAERGWRPGSPRPLPNCSPTRPSARSANARPATA

Organism: NCBI:txid1076124

Solvent-accessible surface area (backbone atoms only — not comparable to full-atom values): 9678 Å² total; per-residue (Å²): 130,82,81,82,72,65,58,76,85,59,63,67,74,52,26,55,37,43,31,49,47,95,94,48,70,58,66,82,48,36,65,37,48,32,52,52,26,54,71,41,28,88,81,34,69,64,31,42,56,60,42,72,52,93,65,45,70,65,58,46,50,52,54,49,51,51,32,53,40,49,47,52,43,50,52,26,48,76,69,52,41,89,50,63,66,70,43,49,51,49,53,31,53,64,26,62,79,42,82,59,26,50,40,66,46,75,79,83,64,48,78,46,78,48,81,50,60,92,60,84,76,73,78,73,87,56,93,84,68,79,76,84,73,84,86,78,79,78,86,78,82,91,83,90,80,86,86,84,86,90,90,86,132

Mean predicted aligned error: 14.2 Å

Radius of gyration: 28.3 Å; Cα contacts (8 Å, |Δi|>4): 130; chains: 1; bounding box: 47×89×78 Å

InterPro domains:
  IPR010852 Putative stress-induced transcription regulator [PF07336] (11-118)
  IPR010852 Putative stress-induced transcription regulator [PTHR35525] (9-114)
  IPR023286 ABATE domain superfamily [G3DSA:1.10.3300.10] (6-131)
  IPR023286 ABATE domain superfamily [SSF160904] (5-117)